Protein AF-A0A4Y2W1S5-F1 (afdb_monomer_lite)

Organism: Araneus ventricosus (NCBI:txid182803)

pLDDT: mean 76.45, std 15.38, range [33.78, 96.75]

Secondary structure (DSSP, 8-state):
---------EEEEE---TTSPPTTTSS-TT--SEEEEE-TT-HHHH-HIIIIIHHHHHHHHHHHHHHHHHT-TTTTS-HHHHHHT--HHHHHHHHHHHHHTS-HHHHHHHTTTT-GGGSGGG--

Sequence (124 aa):
MESINLPQQALFLLDNCPGHPSAEEQCTNDGEHFRNVSTPNTTALIQPMDQNVIQNIKLGYLKLLLTNILNDPVYDENLVKTLRNVNLKNVVFSFANCWASVSTLLINKSCKILLPNFVDAEVQ

Structure (mmCIF, N/CA/C/O backbone):
data_AF-A0A4Y2W1S5-F1
#
_entry.id   AF-A0A4Y2W1S5-F1
#
loop_
_atom_site.group_PDB
_atom_site.id
_atom_site.type_symbol
_atom_site.label_atom_id
_atom_site.label_alt_id
_atom_site.label_comp_id
_atom_site.label_asym_id
_atom_site.label_entity_id
_atom_site.label_seq_id
_atom_site.pdbx_PDB_ins_code
_atom_site.Cartn_x
_atom_site.Cartn_y
_atom_site.Cartn_z
_atom_site.occupancy
_atom_site.B_iso_or_equiv
_atom_site.auth_seq_id
_atom_site.auth_comp_id
_atom_site.auth_asym_id
_atom_site.auth_atom_id
_atom_site.pdbx_PDB_model_num
ATOM 1 N N . MET A 1 1 ? 27.736 6.668 -11.700 1.00 43.03 1 MET A N 1
ATOM 2 C CA . MET A 1 1 ? 27.056 5.982 -12.816 1.00 43.03 1 MET A CA 1
ATOM 3 C C . MET A 1 1 ? 27.271 6.847 -14.045 1.00 43.03 1 MET A C 1
ATOM 5 O O . MET A 1 1 ? 26.815 7.983 -14.031 1.00 43.03 1 MET A O 1
ATOM 9 N N . GLU A 1 2 ? 28.064 6.403 -15.024 1.00 39.09 2 GLU A N 1
ATOM 10 C CA . GLU A 1 2 ? 28.163 7.130 -16.297 1.00 39.09 2 GLU A CA 1
ATOM 11 C C . GLU A 1 2 ? 26.776 7.127 -16.943 1.00 39.09 2 GLU A C 1
ATOM 13 O O . GLU A 1 2 ? 26.192 6.068 -17.182 1.00 39.09 2 GLU A O 1
ATOM 18 N N . SER A 1 3 ? 26.212 8.316 -17.142 1.00 47.69 3 SER A N 1
ATOM 19 C CA . SER A 1 3 ? 24.932 8.485 -17.813 1.00 47.69 3 SER A CA 1
ATOM 20 C C . SER A 1 3 ? 25.116 8.125 -19.282 1.00 47.69 3 SER A C 1
ATOM 22 O O . SER A 1 3 ? 25.631 8.915 -20.074 1.00 47.69 3 SER A O 1
ATOM 24 N N . ILE A 1 4 ? 24.704 6.920 -19.657 1.00 53.66 4 ILE A N 1
ATOM 25 C CA . ILE A 1 4 ? 24.432 6.600 -21.056 1.00 53.66 4 ILE A CA 1
ATOM 26 C C . ILE A 1 4 ? 23.373 7.613 -21.515 1.00 53.66 4 ILE A C 1
ATOM 28 O O . ILE A 1 4 ? 22.308 7.675 -20.906 1.00 53.66 4 ILE A O 1
ATOM 32 N N . ASN A 1 5 ? 23.683 8.432 -22.529 1.00 56.81 5 ASN A N 1
ATOM 33 C CA . ASN A 1 5 ? 22.791 9.434 -23.145 1.00 56.81 5 ASN A CA 1
ATOM 34 C C . ASN A 1 5 ? 21.617 8.762 -23.889 1.00 56.81 5 ASN A C 1
ATOM 36 O O . ASN A 1 5 ? 21.389 8.993 -25.075 1.00 56.81 5 ASN A O 1
ATOM 40 N N . LEU A 1 6 ? 20.907 7.862 -23.218 1.00 54.81 6 LEU A N 1
ATOM 41 C CA . LEU A 1 6 ? 19.683 7.270 -23.716 1.00 54.81 6 LEU A CA 1
ATOM 42 C C . LEU A 1 6 ? 18.534 8.240 -23.425 1.00 54.81 6 LEU A C 1
ATOM 44 O O . LEU A 1 6 ? 18.500 8.830 -22.341 1.00 54.81 6 LEU A O 1
ATOM 48 N N . PRO A 1 7 ? 17.587 8.408 -24.359 1.00 57.69 7 PRO A N 1
ATOM 49 C CA . PRO A 1 7 ? 16.369 9.148 -24.072 1.00 57.69 7 PRO A CA 1
ATOM 50 C C . PRO A 1 7 ? 15.668 8.504 -22.870 1.00 57.69 7 PRO A C 1
ATOM 52 O O . PRO A 1 7 ? 15.503 7.282 -22.814 1.00 57.69 7 PRO A O 1
ATOM 55 N N . GLN A 1 8 ? 15.295 9.320 -21.883 1.00 62.94 8 GLN A N 1
ATOM 56 C CA . GLN A 1 8 ? 14.611 8.854 -20.682 1.00 62.94 8 GLN A CA 1
ATOM 57 C C . GLN A 1 8 ? 13.215 8.365 -21.068 1.00 62.94 8 GLN A C 1
ATOM 59 O O . GLN A 1 8 ? 12.309 9.165 -21.227 1.00 62.94 8 GLN A O 1
ATOM 64 N N . GLN A 1 9 ? 13.033 7.056 -21.215 1.00 68.44 9 GLN A N 1
ATOM 65 C CA . GLN A 1 9 ? 11.731 6.448 -21.489 1.00 68.44 9 GLN A CA 1
ATOM 66 C C . GLN A 1 9 ? 11.197 5.769 -20.228 1.00 68.44 9 GLN A C 1
ATOM 68 O O . GLN A 1 9 ? 11.941 5.112 -19.498 1.00 68.44 9 GLN A O 1
ATOM 73 N N . ALA A 1 10 ? 9.903 5.922 -19.972 1.00 71.75 10 ALA A N 1
ATOM 74 C CA . ALA A 1 10 ? 9.203 5.232 -18.904 1.00 71.75 10 ALA A CA 1
ATOM 75 C C . ALA A 1 10 ? 8.580 3.926 -19.431 1.00 71.75 10 ALA A C 1
ATOM 77 O O . ALA A 1 10 ? 8.102 3.820 -20.560 1.00 71.75 10 ALA A O 1
ATOM 78 N N . LEU A 1 11 ? 8.594 2.891 -18.598 1.00 76.75 11 LEU A N 1
ATOM 79 C CA . LEU A 1 11 ? 7.938 1.620 -18.890 1.00 76.75 11 LEU A CA 1
ATOM 80 C C . LEU A 1 11 ? 6.643 1.566 -18.087 1.00 76.75 11 LEU A C 1
ATOM 82 O O . LEU A 1 11 ? 6.688 1.675 -16.861 1.00 76.75 11 LEU A O 1
ATOM 86 N N . PHE A 1 12 ? 5.509 1.385 -18.761 1.00 76.94 12 PHE A N 1
ATOM 87 C CA . PHE A 1 12 ? 4.229 1.211 -18.085 1.00 76.94 12 PHE A CA 1
ATOM 88 C C . PHE A 1 12 ? 3.839 -0.266 -18.107 1.00 76.94 12 PHE A C 1
ATOM 90 O O . PHE A 1 12 ? 3.631 -0.881 -19.155 1.00 76.94 12 PHE A O 1
ATOM 97 N N . LEU A 1 13 ? 3.817 -0.864 -16.920 1.00 77.00 13 LEU A N 1
ATOM 98 C CA . LEU A 1 13 ? 3.517 -2.272 -16.721 1.00 77.00 13 LEU A CA 1
ATOM 99 C C . LEU A 1 13 ? 2.085 -2.393 -16.212 1.00 77.00 13 LEU A C 1
ATOM 101 O O . LEU A 1 13 ? 1.773 -1.897 -15.135 1.00 77.00 13 LEU A O 1
ATOM 105 N N . LEU A 1 14 ? 1.237 -3.069 -16.983 1.00 76.19 14 LEU A N 1
ATOM 106 C CA . LEU A 1 14 ? -0.166 -3.302 -16.646 1.00 76.19 14 LEU A CA 1
ATOM 107 C C . LEU A 1 14 ? -0.459 -4.800 -16.555 1.00 76.19 14 LEU A C 1
ATOM 109 O O . LEU A 1 14 ? 0.204 -5.633 -17.186 1.00 76.19 14 LEU A O 1
ATOM 113 N N . ASP A 1 15 ? -1.463 -5.144 -15.756 1.00 76.06 15 ASP A N 1
ATOM 114 C CA . ASP A 1 15 ? -2.078 -6.463 -15.783 1.00 76.06 15 ASP A CA 1
ATOM 115 C C . ASP A 1 15 ? -2.949 -6.628 -17.036 1.00 76.06 15 ASP A C 1
ATOM 117 O O . ASP A 1 15 ? -3.365 -5.662 -17.669 1.00 76.06 15 ASP A O 1
ATOM 121 N N . ASN A 1 16 ? -3.235 -7.871 -17.420 1.00 73.75 16 ASN A N 1
ATOM 122 C CA . ASN A 1 16 ? -4.073 -8.161 -18.585 1.00 73.75 16 ASN A CA 1
ATOM 123 C C . ASN A 1 16 ? -5.574 -8.091 -18.231 1.00 73.75 16 ASN A C 1
ATOM 125 O O . ASN A 1 16 ? -6.325 -9.033 -18.493 1.00 73.75 16 ASN A O 1
ATOM 129 N N . CYS A 1 17 ? -6.002 -7.019 -17.557 1.00 78.62 17 CYS A N 1
ATOM 130 C CA . CYS A 1 17 ? -7.407 -6.803 -17.216 1.00 78.62 17 CYS A CA 1
ATOM 131 C C . CYS A 1 17 ? -8.191 -6.360 -18.467 1.00 78.62 17 CYS A C 1
ATOM 133 O O . CYS A 1 17 ? -7.781 -5.405 -19.127 1.00 78.62 17 CYS A O 1
ATOM 135 N N . PRO A 1 18 ? -9.342 -6.984 -18.789 1.00 80.25 18 PRO A N 1
ATOM 136 C CA . PRO A 1 18 ? -10.140 -6.638 -19.972 1.00 80.25 18 PRO A CA 1
ATOM 137 C C . PRO A 1 18 ? -10.756 -5.232 -19.914 1.00 80.25 18 PRO A C 1
ATOM 139 O O . PRO A 1 18 ? -11.290 -4.762 -20.912 1.00 80.25 18 PRO A O 1
ATOM 142 N N . GLY A 1 19 ? -10.713 -4.571 -18.752 1.00 82.31 19 GLY A N 1
ATOM 143 C CA . GLY A 1 19 ? -11.106 -3.171 -18.604 1.00 82.31 19 GLY A CA 1
ATOM 144 C C . GLY A 1 19 ? -10.038 -2.173 -19.061 1.00 82.31 19 GLY A C 1
ATOM 145 O O . GLY A 1 19 ? -10.329 -0.979 -19.105 1.00 82.31 19 GLY A O 1
ATOM 146 N N . HIS A 1 20 ? -8.821 -2.627 -19.380 1.00 75.00 20 HIS A N 1
ATOM 147 C CA . HIS A 1 20 ? -7.792 -1.747 -19.923 1.00 75.00 20 HIS A CA 1
ATOM 148 C C . HIS A 1 20 ? -8.058 -1.429 -21.394 1.00 75.00 20 HIS A C 1
ATOM 150 O O . HIS A 1 20 ? -8.457 -2.322 -22.144 1.00 75.00 20 HIS A O 1
ATOM 156 N N . PRO A 1 21 ? -7.796 -0.184 -21.828 1.00 72.69 21 PRO A N 1
ATOM 157 C CA . PRO A 1 21 ? -7.854 0.168 -23.241 1.00 72.69 21 PRO A CA 1
ATOM 158 C C . PRO A 1 21 ? -6.858 -0.664 -24.053 1.00 72.69 21 PRO A C 1
ATOM 160 O O . PRO A 1 21 ? -5.888 -1.198 -23.507 1.00 72.69 21 PRO A O 1
ATOM 163 N N . SER A 1 22 ? -7.074 -0.783 -25.358 1.00 70.31 22 SER A N 1
ATOM 164 C CA . SER A 1 22 ? -6.121 -1.487 -26.222 1.00 70.31 22 SER A CA 1
ATOM 165 C C . SER A 1 22 ? -4.751 -0.793 -26.218 1.00 70.31 22 SER A C 1
ATOM 167 O O . SER A 1 22 ? -4.645 0.403 -25.949 1.00 70.31 22 SER A O 1
ATOM 169 N N . ALA A 1 23 ? -3.678 -1.525 -26.538 1.00 66.31 23 ALA A N 1
ATOM 170 C CA . ALA A 1 23 ? -2.336 -0.935 -26.613 1.00 66.31 23 ALA A CA 1
ATOM 171 C C . ALA A 1 23 ? -2.264 0.249 -27.602 1.00 66.31 23 ALA A C 1
ATOM 173 O O . ALA A 1 23 ? -1.462 1.156 -27.409 1.00 66.31 23 ALA A O 1
ATOM 174 N N . GLU A 1 24 ? -3.126 0.240 -28.620 1.00 63.91 24 GLU A N 1
ATOM 175 C CA . GLU A 1 24 ? -3.246 1.256 -29.670 1.00 63.91 24 GLU A CA 1
ATOM 176 C C . GLU A 1 24 ? -3.945 2.532 -29.172 1.00 63.91 24 GLU A C 1
ATOM 178 O O . GLU A 1 24 ? -3.542 3.633 -29.529 1.00 63.91 24 GLU A O 1
ATOM 183 N N . GLU A 1 25 ? -4.942 2.402 -28.292 1.00 67.38 25 GLU A N 1
ATOM 184 C CA . GLU A 1 25 ? -5.642 3.532 -27.655 1.00 67.38 25 GLU A CA 1
ATOM 185 C C . GLU A 1 25 ? -4.843 4.159 -26.500 1.00 67.38 25 GLU A C 1
ATOM 187 O O . GLU A 1 25 ? -5.156 5.258 -26.043 1.00 67.38 25 GLU A O 1
ATOM 192 N N . GLN A 1 26 ? -3.826 3.452 -26.002 1.00 61.88 26 GLN A N 1
ATOM 193 C CA . GLN A 1 26 ? -2.979 3.883 -24.887 1.00 61.88 26 GLN A CA 1
ATOM 194 C C . GLN A 1 26 ? -1.745 4.686 -25.318 1.00 61.88 26 GLN A C 1
ATOM 196 O O . GLN A 1 26 ? -1.095 5.299 -24.469 1.00 61.88 26 GLN A O 1
ATOM 201 N N . CYS A 1 27 ? -1.394 4.684 -26.606 1.00 58.53 27 CYS A N 1
ATOM 202 C CA . CYS A 1 27 ? -0.318 5.519 -27.126 1.00 58.53 27 CYS A CA 1
ATOM 203 C C . CYS A 1 27 ? -0.824 6.956 -27.295 1.00 58.53 27 CYS A C 1
ATOM 205 O O . CYS A 1 27 ? -1.737 7.221 -28.073 1.00 58.53 27 CYS A O 1
ATOM 207 N N . THR A 1 28 ? -0.230 7.905 -26.571 1.00 57.16 28 THR A N 1
ATOM 208 C CA . THR A 1 28 ? -0.469 9.329 -26.819 1.00 57.16 28 THR A CA 1
ATOM 209 C C . THR A 1 28 ? 0.026 9.698 -28.221 1.00 57.16 28 THR A C 1
ATOM 211 O O . THR A 1 28 ? 1.012 9.142 -28.707 1.00 57.16 28 THR A O 1
ATOM 214 N N . ASN A 1 29 ? -0.637 10.662 -28.872 1.00 57.50 29 ASN A N 1
ATOM 215 C CA . ASN A 1 29 ? -0.294 11.143 -30.224 1.00 57.50 29 ASN A CA 1
ATOM 216 C C . ASN A 1 29 ? 1.162 11.640 -30.363 1.00 57.50 29 ASN A C 1
ATOM 218 O O . ASN A 1 29 ? 1.646 11.816 -31.477 1.00 57.50 29 ASN A O 1
ATOM 222 N N . ASP A 1 30 ? 1.853 11.830 -29.238 1.00 58.12 30 ASP A N 1
ATOM 223 C CA . ASP A 1 30 ? 3.231 12.306 -29.150 1.00 58.12 30 ASP A CA 1
ATOM 224 C C . ASP A 1 30 ? 4.270 11.168 -29.242 1.00 58.12 30 ASP A C 1
ATOM 226 O O . ASP A 1 30 ? 5.468 11.431 -29.180 1.00 58.12 30 ASP A O 1
ATOM 230 N N . GLY A 1 31 ? 3.834 9.909 -29.406 1.00 51.50 31 GLY A N 1
ATOM 231 C CA . GLY A 1 31 ? 4.629 8.778 -29.916 1.00 51.50 31 GLY A CA 1
ATOM 232 C C . GLY A 1 31 ? 5.796 8.276 -29.058 1.00 51.50 31 GLY A C 1
ATOM 233 O O . GLY A 1 31 ? 6.314 7.190 -29.305 1.00 51.50 31 GLY A O 1
ATOM 234 N N . GLU A 1 32 ? 6.213 9.005 -28.035 1.00 56.25 32 GLU A N 1
ATOM 235 C CA . GLU A 1 32 ? 7.417 8.692 -27.284 1.00 56.25 32 GLU A CA 1
ATOM 236 C C . GLU A 1 32 ? 7.122 8.812 -25.797 1.00 56.25 32 GLU A C 1
ATOM 238 O O . GLU A 1 32 ? 6.585 9.826 -25.368 1.00 56.25 32 GLU A O 1
ATOM 243 N N . HIS A 1 33 ? 7.496 7.786 -25.032 1.00 55.28 33 HIS A N 1
ATOM 244 C CA . HIS A 1 33 ? 7.863 7.794 -23.603 1.00 55.28 33 HIS A CA 1
ATOM 245 C C . HIS A 1 33 ? 7.227 6.682 -22.774 1.00 55.28 33 HIS A C 1
ATOM 247 O O . HIS A 1 33 ? 7.774 6.408 -21.713 1.00 55.28 33 HIS A O 1
ATOM 253 N N . PHE A 1 34 ? 6.171 6.000 -23.231 1.00 55.56 34 PHE A N 1
ATOM 254 C CA . PHE A 1 34 ? 5.584 4.879 -22.486 1.00 55.56 34 PHE A CA 1
ATOM 255 C C . PHE A 1 34 ? 5.479 3.628 -23.346 1.00 55.56 34 PHE A C 1
ATOM 257 O O . PHE A 1 34 ? 4.695 3.561 -24.291 1.00 55.56 34 PHE A O 1
ATOM 264 N N . ARG A 1 35 ? 6.277 2.612 -23.013 1.00 60.31 35 ARG A N 1
ATOM 265 C CA . ARG A 1 35 ? 6.116 1.277 -23.594 1.00 60.31 35 ARG A CA 1
ATOM 266 C C . ARG A 1 35 ? 5.176 0.474 -22.701 1.00 60.31 35 ARG A C 1
ATOM 268 O O . ARG A 1 35 ? 5.512 0.211 -21.550 1.00 60.31 35 ARG A O 1
ATOM 275 N N . ASN A 1 36 ? 4.021 0.086 -23.236 1.00 62.00 36 ASN A N 1
ATOM 276 C CA . ASN A 1 36 ? 3.075 -0.780 -22.537 1.00 62.00 36 ASN A CA 1
ATOM 277 C C . ASN A 1 36 ? 3.492 -2.238 -22.709 1.00 62.00 36 ASN A C 1
ATOM 279 O O . ASN A 1 36 ? 3.679 -2.709 -23.834 1.00 62.00 36 ASN A O 1
ATOM 283 N N . VAL A 1 37 ? 3.634 -2.960 -21.601 1.00 65.12 37 VAL A N 1
ATOM 284 C CA . VAL A 1 37 ? 3.866 -4.408 -21.632 1.00 65.12 37 VAL A CA 1
ATOM 285 C C . VAL A 1 37 ? 2.783 -5.085 -20.806 1.00 65.12 37 VAL A C 1
ATOM 287 O O . VAL A 1 37 ? 2.836 -5.096 -19.577 1.00 65.12 37 VAL A O 1
ATOM 290 N N . SER A 1 38 ? 1.798 -5.657 -21.502 1.00 64.25 38 SER A N 1
ATOM 291 C CA . SER A 1 38 ? 0.864 -6.610 -20.903 1.00 64.25 38 SER A CA 1
ATOM 292 C C . SER A 1 38 ? 1.581 -7.949 -20.765 1.00 64.25 38 SER A C 1
ATOM 294 O O . SER A 1 38 ? 2.154 -8.460 -21.729 1.00 64.25 38 SER A O 1
ATOM 296 N N . THR A 1 39 ? 1.597 -8.501 -19.555 1.00 61.84 39 THR A N 1
ATOM 297 C CA . THR A 1 39 ? 2.258 -9.778 -19.261 1.00 61.84 39 THR A CA 1
ATOM 298 C C . THR A 1 39 ? 1.190 -10.852 -19.042 1.00 61.84 39 THR A C 1
ATOM 300 O O . THR A 1 39 ? 0.544 -10.863 -17.991 1.00 61.84 39 THR A O 1
ATOM 303 N N . PRO A 1 40 ? 0.938 -11.751 -20.016 1.00 60.41 40 PRO A N 1
ATOM 304 C CA . PRO A 1 40 ? -0.071 -12.787 -19.849 1.00 60.41 40 PRO A CA 1
ATOM 305 C C . PRO A 1 40 ? 0.354 -13.738 -18.727 1.00 60.41 40 PRO A C 1
ATOM 307 O O . PRO A 1 40 ? 1.423 -14.338 -18.791 1.00 60.41 40 PRO A O 1
ATOM 310 N N . ASN A 1 41 ? -0.493 -13.902 -17.710 1.00 60.38 41 ASN A N 1
ATOM 311 C CA . ASN A 1 41 ? -0.366 -14.925 -16.662 1.00 60.38 41 ASN A CA 1
ATOM 312 C C . ASN A 1 41 ? 0.905 -14.873 -15.780 1.00 60.38 41 ASN A C 1
ATOM 314 O O . ASN A 1 41 ? 1.133 -15.795 -15.000 1.00 60.38 41 ASN A O 1
ATOM 318 N N . THR A 1 42 ? 1.709 -13.804 -15.838 1.00 61.78 42 THR A N 1
ATOM 319 C CA . THR A 1 42 ? 2.892 -13.600 -14.970 1.00 61.78 42 THR A CA 1
ATOM 320 C C . THR A 1 42 ? 2.821 -12.309 -14.152 1.00 61.78 42 THR A C 1
ATOM 322 O O . THR A 1 42 ? 3.814 -11.899 -13.553 1.00 61.78 42 THR A O 1
ATOM 325 N N . THR A 1 43 ? 1.645 -11.675 -14.102 1.00 65.12 43 THR A N 1
ATOM 326 C CA . THR A 1 43 ? 1.388 -10.394 -13.430 1.00 65.12 43 THR A CA 1
ATOM 327 C C . THR A 1 43 ? 1.911 -10.386 -11.996 1.00 65.12 43 THR A C 1
ATOM 329 O O . THR A 1 43 ? 2.742 -9.551 -11.669 1.00 65.12 43 THR A O 1
ATOM 332 N N . ALA A 1 44 ? 1.564 -11.388 -11.185 1.00 63.84 44 ALA A N 1
ATOM 333 C CA . ALA A 1 44 ? 2.013 -11.450 -9.795 1.00 63.84 44 ALA A CA 1
ATOM 334 C C . ALA A 1 44 ? 3.543 -11.519 -9.640 1.00 63.84 44 ALA A C 1
ATOM 336 O O . ALA A 1 44 ? 4.059 -11.067 -8.627 1.00 63.84 44 ALA A O 1
ATOM 337 N N . LEU A 1 45 ? 4.273 -12.082 -10.613 1.00 71.38 45 LEU A N 1
ATOM 338 C CA . LEU A 1 45 ? 5.736 -12.222 -10.566 1.00 71.38 45 LEU A CA 1
ATOM 339 C C . LEU A 1 45 ? 6.463 -10.954 -11.006 1.00 71.38 45 LEU A C 1
ATOM 341 O O . LEU A 1 45 ? 7.564 -10.676 -10.545 1.00 71.38 45 LEU A O 1
ATOM 345 N N . ILE A 1 46 ? 5.862 -10.219 -11.934 1.00 74.62 46 ILE A N 1
ATOM 346 C CA . ILE A 1 46 ? 6.525 -9.110 -12.609 1.00 74.62 46 ILE A CA 1
ATOM 347 C C . ILE A 1 46 ? 6.059 -7.773 -12.032 1.00 74.62 46 ILE A C 1
ATOM 349 O O . ILE A 1 46 ? 6.868 -6.866 -11.903 1.00 74.62 46 ILE A O 1
ATOM 353 N N . GLN A 1 47 ? 4.794 -7.634 -11.636 1.00 80.75 47 GLN A N 1
ATOM 354 C CA . GLN A 1 47 ? 4.251 -6.366 -11.159 1.00 80.75 47 GLN A CA 1
ATOM 355 C C . GLN A 1 47 ? 4.799 -6.004 -9.769 1.00 80.75 47 GLN A C 1
ATOM 357 O O . GLN A 1 47 ? 4.524 -6.715 -8.798 1.00 80.75 47 GLN A O 1
ATOM 362 N N . PRO A 1 48 ? 5.490 -4.857 -9.619 1.00 82.81 48 PRO A N 1
ATOM 363 C CA . PRO A 1 48 ? 6.005 -4.414 -8.322 1.00 82.81 48 PRO A CA 1
ATOM 364 C C . PRO A 1 48 ? 4.907 -4.266 -7.264 1.00 82.81 48 PRO A C 1
ATOM 366 O O . PRO A 1 48 ? 5.123 -4.533 -6.081 1.00 82.81 48 PRO A O 1
ATOM 369 N N . MET A 1 49 ? 3.705 -3.873 -7.693 1.00 88.06 49 MET A N 1
ATOM 370 C CA . MET A 1 49 ? 2.562 -3.706 -6.799 1.00 88.06 49 MET A CA 1
ATOM 371 C C . MET A 1 49 ? 2.163 -5.020 -6.116 1.00 88.06 49 MET A C 1
ATOM 373 O O . MET A 1 49 ? 1.915 -5.027 -4.905 1.00 88.06 49 MET A O 1
ATOM 377 N N . ASP A 1 50 ? 2.184 -6.125 -6.861 1.00 86.69 50 ASP A N 1
ATOM 378 C CA . ASP A 1 50 ? 1.864 -7.466 -6.363 1.00 86.69 50 ASP A CA 1
ATOM 379 C C . ASP A 1 50 ? 3.038 -8.121 -5.627 1.00 86.69 50 ASP A C 1
ATOM 381 O O . ASP A 1 50 ? 2.830 -8.991 -4.782 1.00 86.69 50 ASP A O 1
ATOM 385 N N . GLN A 1 51 ? 4.268 -7.675 -5.898 1.00 83.81 51 GLN A N 1
ATOM 386 C CA . GLN A 1 51 ? 5.479 -8.274 -5.342 1.00 83.81 51 GLN A CA 1
ATOM 387 C C . GLN A 1 51 ? 5.737 -7.951 -3.872 1.00 83.81 51 GLN A C 1
ATOM 389 O O . GLN A 1 51 ? 6.445 -8.729 -3.249 1.00 83.81 51 GLN A O 1
ATOM 394 N N . ASN A 1 52 ? 5.213 -6.849 -3.315 1.00 86.44 52 ASN A N 1
ATOM 395 C CA . ASN A 1 52 ? 5.264 -6.550 -1.867 1.00 86.44 52 ASN A CA 1
ATOM 396 C C . ASN A 1 52 ? 4.477 -5.285 -1.474 1.00 86.44 52 ASN A C 1
ATOM 398 O O . ASN A 1 52 ? 4.069 -5.152 -0.315 1.00 86.44 52 ASN A O 1
ATOM 402 N N . VAL A 1 53 ? 4.272 -4.337 -2.395 1.00 92.31 53 VAL A N 1
ATOM 403 C CA . VAL A 1 53 ? 3.698 -3.018 -2.068 1.00 92.31 53 VAL A CA 1
ATOM 404 C C . VAL A 1 53 ? 2.266 -3.143 -1.537 1.00 92.31 53 VAL A C 1
ATOM 406 O O . VAL A 1 53 ? 1.981 -2.683 -0.429 1.00 92.31 53 VAL A O 1
ATOM 409 N N . ILE A 1 54 ? 1.373 -3.835 -2.258 1.00 93.19 54 ILE A N 1
ATOM 410 C CA . ILE A 1 54 ? -0.026 -4.030 -1.833 1.00 93.19 54 ILE A CA 1
ATOM 411 C C . ILE A 1 54 ? -0.097 -4.769 -0.492 1.00 93.19 54 ILE A C 1
ATOM 413 O O . ILE A 1 54 ? -0.899 -4.410 0.374 1.00 93.19 54 ILE A O 1
ATOM 417 N N . GLN A 1 55 ? 0.741 -5.790 -0.296 1.00 92.50 55 GLN A N 1
ATOM 418 C CA . GLN A 1 55 ? 0.785 -6.543 0.957 1.00 92.50 55 GLN A CA 1
ATOM 419 C C . GLN A 1 55 ? 1.144 -5.640 2.142 1.00 92.50 55 GLN A C 1
ATOM 421 O O . GLN A 1 55 ? 0.482 -5.698 3.179 1.00 92.50 55 GLN A O 1
ATOM 426 N N . ASN A 1 56 ? 2.151 -4.779 1.989 1.00 94.12 56 ASN A N 1
ATOM 427 C CA . ASN A 1 56 ? 2.582 -3.878 3.056 1.00 94.12 56 ASN A CA 1
ATOM 428 C C . ASN A 1 56 ? 1.524 -2.827 3.386 1.00 94.12 56 ASN A C 1
ATOM 430 O O . ASN A 1 56 ? 1.269 -2.570 4.562 1.00 94.12 56 ASN A O 1
ATOM 434 N N . ILE A 1 57 ? 0.835 -2.295 2.376 1.00 96.31 57 ILE A N 1
ATOM 435 C CA . ILE A 1 57 ? -0.289 -1.380 2.597 1.00 96.31 57 ILE A CA 1
ATOM 436 C C . ILE A 1 57 ? -1.411 -2.084 3.369 1.00 96.31 57 ILE A C 1
ATOM 438 O O . ILE A 1 57 ? -1.913 -1.532 4.347 1.00 96.31 57 ILE A O 1
ATOM 442 N N . LYS A 1 58 ? -1.775 -3.320 2.992 1.00 95.31 58 LYS A N 1
ATOM 443 C CA . LYS A 1 58 ? -2.794 -4.116 3.704 1.00 95.31 58 LYS A CA 1
ATOM 444 C C . LYS A 1 58 ? -2.410 -4.368 5.164 1.00 95.31 58 LYS A C 1
ATOM 446 O O . LYS A 1 58 ? -3.252 -4.219 6.047 1.00 95.31 58 LYS A O 1
ATOM 451 N N . LEU A 1 59 ? -1.151 -4.720 5.425 1.00 95.81 59 LEU A N 1
ATOM 452 C CA . LEU A 1 59 ? -0.644 -4.937 6.784 1.00 95.81 59 LEU A CA 1
ATOM 453 C C . LEU A 1 59 ? -0.635 -3.644 7.606 1.00 95.81 59 LEU A C 1
ATOM 455 O O . LEU A 1 59 ? -1.078 -3.649 8.755 1.00 95.81 59 LEU A O 1
ATOM 459 N N . GLY A 1 60 ? -0.181 -2.535 7.020 1.00 95.94 60 GLY A N 1
ATOM 460 C CA . GLY A 1 60 ? -0.214 -1.219 7.657 1.00 95.94 60 GLY A CA 1
ATOM 461 C C . GLY A 1 60 ? -1.638 -0.795 8.006 1.00 95.94 60 GLY A C 1
ATOM 462 O O . GLY A 1 60 ? -1.895 -0.352 9.126 1.00 95.94 60 GLY A O 1
ATOM 463 N N . TYR A 1 61 ? -2.576 -1.013 7.083 1.00 95.69 61 TYR A N 1
ATOM 464 C CA . TYR A 1 61 ? -3.986 -0.701 7.284 1.00 95.69 61 TYR A CA 1
ATOM 465 C C . TYR A 1 61 ? -4.582 -1.544 8.411 1.00 95.69 61 TYR A C 1
ATOM 467 O O . TYR A 1 61 ? -5.241 -1.007 9.299 1.00 95.69 61 TYR A O 1
ATOM 475 N N . LE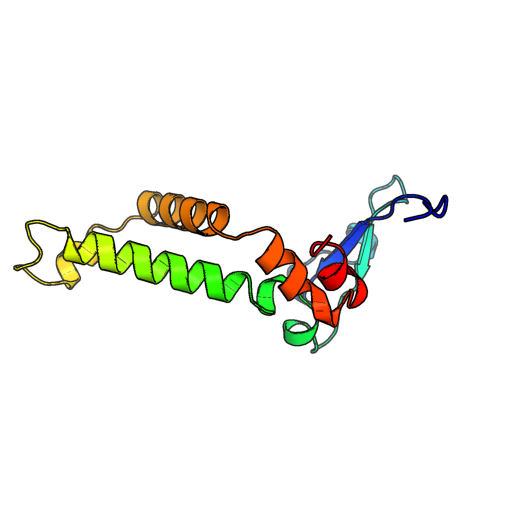U A 1 62 ? -4.315 -2.855 8.418 1.00 94.56 62 LEU A N 1
ATOM 476 C CA . LEU A 1 62 ? -4.774 -3.754 9.476 1.00 94.56 62 LEU A CA 1
ATOM 477 C C . LEU A 1 62 ? -4.231 -3.327 10.843 1.00 94.56 62 LEU A C 1
ATOM 479 O O . LEU A 1 62 ? -4.988 -3.277 11.811 1.00 94.56 62 LEU A O 1
ATOM 483 N N . LYS A 1 63 ? -2.943 -2.974 10.921 1.00 94.75 63 LYS A N 1
ATOM 484 C CA . LYS A 1 63 ? -2.329 -2.475 12.154 1.00 94.75 63 LYS A CA 1
ATOM 485 C C . LYS A 1 63 ? -3.019 -1.200 12.637 1.00 94.75 63 LYS A C 1
ATOM 487 O O . LYS A 1 63 ? -3.387 -1.130 13.804 1.00 94.75 63 LYS A O 1
ATOM 492 N N . LEU A 1 64 ? -3.241 -0.232 11.747 1.00 92.81 64 LEU A N 1
ATOM 493 C CA . LEU A 1 64 ? -3.921 1.020 12.080 1.00 92.81 64 LEU A CA 1
ATOM 494 C C . LEU A 1 64 ? -5.358 0.778 12.562 1.00 92.81 64 LEU A C 1
ATOM 496 O O . LEU A 1 64 ? -5.768 1.338 13.575 1.00 92.81 64 LEU A O 1
ATOM 500 N N . LEU A 1 65 ? -6.103 -0.091 11.876 1.00 90.38 65 LEU A N 1
ATOM 501 C CA . LEU A 1 65 ? -7.466 -0.454 12.256 1.00 90.38 65 LEU A CA 1
ATOM 502 C C . LEU A 1 65 ? -7.508 -1.079 13.657 1.00 90.38 65 LEU A C 1
ATOM 504 O O . LEU A 1 65 ? -8.299 -0.646 14.491 1.00 90.38 65 LEU A O 1
ATOM 508 N N . LEU A 1 66 ? -6.635 -2.052 13.933 1.00 89.81 66 LEU A N 1
ATOM 509 C CA . LEU A 1 66 ? -6.548 -2.703 15.243 1.00 89.81 66 LEU A CA 1
ATOM 510 C C . LEU A 1 66 ? -6.132 -1.722 16.341 1.00 89.81 66 LEU A C 1
ATOM 512 O O . LEU A 1 66 ? -6.717 -1.735 17.419 1.00 89.81 66 LEU A O 1
ATOM 516 N N . THR A 1 67 ? -5.168 -0.840 16.073 1.00 89.81 67 THR A N 1
ATOM 517 C CA . THR A 1 67 ? -4.766 0.207 17.020 1.00 89.81 67 THR A CA 1
ATOM 518 C C . THR A 1 67 ? -5.921 1.159 17.329 1.00 89.81 67 THR A C 1
ATOM 520 O O . THR A 1 67 ? -6.140 1.477 18.493 1.00 89.81 67 THR A O 1
ATOM 523 N N . ASN A 1 68 ? -6.696 1.573 16.325 1.00 86.19 68 ASN A N 1
ATOM 524 C CA . ASN A 1 68 ? -7.861 2.434 16.541 1.00 86.19 68 ASN A CA 1
ATOM 525 C C . ASN A 1 68 ? -8.937 1.742 17.384 1.00 86.19 68 ASN A C 1
ATOM 527 O O . ASN A 1 68 ? -9.533 2.384 18.239 1.00 86.19 68 ASN A O 1
ATOM 531 N N . ILE A 1 69 ? -9.154 0.442 17.166 1.00 85.06 69 ILE A N 1
ATOM 532 C CA . ILE A 1 69 ? -10.095 -0.359 17.957 1.00 85.06 69 ILE A CA 1
ATOM 533 C C . ILE A 1 69 ? -9.629 -0.466 19.413 1.00 85.06 69 ILE A C 1
ATOM 535 O O . ILE A 1 69 ? -10.420 -0.233 20.317 1.00 85.06 69 ILE A O 1
ATOM 539 N N . LEU A 1 70 ? -8.356 -0.795 19.651 1.00 85.19 70 LEU A N 1
ATOM 540 C CA . LEU A 1 70 ? -7.811 -0.961 21.005 1.00 85.19 70 LEU A CA 1
ATOM 541 C C . LEU A 1 70 ? -7.758 0.350 21.800 1.00 85.19 70 LEU A C 1
ATOM 543 O O . LEU A 1 70 ? -7.819 0.322 23.025 1.00 85.19 70 LEU A O 1
ATOM 547 N N . ASN A 1 71 ? -7.629 1.485 21.112 1.00 84.75 71 ASN A N 1
ATOM 548 C CA . ASN A 1 71 ? -7.623 2.812 21.727 1.00 84.75 71 ASN A CA 1
ATOM 549 C C . ASN A 1 71 ? -9.032 3.404 21.902 1.00 84.75 71 ASN A C 1
ATOM 551 O O . ASN A 1 71 ? -9.156 4.514 22.423 1.00 84.75 71 ASN A O 1
ATOM 555 N N . ASP A 1 72 ? -10.082 2.714 21.448 1.00 80.06 72 ASP A N 1
ATOM 556 C CA . ASP A 1 72 ? -11.458 3.163 21.632 1.00 80.06 72 ASP A CA 1
ATOM 557 C C . ASP A 1 72 ? -11.818 3.073 23.129 1.00 80.06 72 ASP A C 1
ATOM 559 O O . ASP A 1 72 ? -11.758 1.989 23.712 1.00 80.06 72 ASP A O 1
ATOM 563 N N . PRO A 1 73 ? -12.196 4.176 23.798 1.00 72.94 73 PRO A N 1
ATOM 564 C CA . PRO A 1 73 ? -12.569 4.143 25.213 1.00 72.94 73 PRO A CA 1
ATOM 565 C C . PRO A 1 73 ? -13.821 3.292 25.481 1.00 72.94 73 PRO A C 1
ATOM 567 O O . PRO A 1 73 ? -14.071 2.929 26.629 1.00 72.94 73 PRO A O 1
ATOM 570 N N . VAL A 1 74 ? -14.595 2.960 24.441 1.00 68.56 74 VAL A N 1
ATOM 571 C CA . VAL A 1 74 ? -15.768 2.075 24.492 1.00 68.56 74 VAL A CA 1
ATOM 572 C C . VAL A 1 74 ? -15.409 0.640 24.069 1.00 68.56 74 VAL A C 1
ATOM 574 O O . VAL A 1 74 ? -16.297 -0.157 23.783 1.00 68.56 74 VAL A O 1
ATOM 577 N N . TYR A 1 75 ? -14.119 0.281 24.027 1.00 63.78 75 TYR A N 1
ATOM 578 C CA . TYR A 1 75 ? -13.640 -1.044 23.603 1.00 63.78 75 TYR A CA 1
ATOM 579 C C . TYR A 1 75 ? -14.322 -2.216 24.338 1.00 63.78 75 TYR A C 1
ATOM 581 O O . TYR A 1 75 ? -14.473 -3.297 23.769 1.00 63.78 75 TYR A O 1
ATOM 589 N N . ASP A 1 76 ? -14.805 -1.988 25.563 1.00 61.62 76 ASP A N 1
ATOM 590 C CA . ASP A 1 76 ? -15.542 -2.980 26.356 1.00 61.62 76 ASP A CA 1
ATOM 591 C C . ASP A 1 76 ? -16.929 -3.328 25.757 1.00 61.62 76 ASP A C 1
ATOM 593 O O . ASP A 1 76 ? -17.469 -4.411 25.985 1.00 61.62 76 ASP A O 1
ATOM 597 N N . GLU A 1 77 ? -17.499 -2.465 24.903 1.00 63.41 77 GLU A N 1
ATOM 598 C CA . GLU A 1 77 ? -18.755 -2.721 24.191 1.00 63.41 77 GLU A CA 1
ATOM 599 C C . GLU A 1 77 ? -18.547 -3.128 22.724 1.00 63.41 77 GLU A C 1
ATOM 601 O O . GLU A 1 77 ? -18.884 -2.400 21.793 1.00 63.41 77 GLU A O 1
ATOM 606 N N . ASN A 1 78 ? -18.138 -4.378 22.513 1.00 71.00 78 ASN A N 1
ATOM 607 C CA . ASN A 1 78 ? -18.330 -5.121 21.260 1.00 71.00 78 ASN A CA 1
ATOM 608 C C . ASN A 1 78 ? -17.656 -4.520 20.001 1.00 71.00 78 ASN A C 1
ATOM 610 O O . ASN A 1 78 ? -18.179 -3.621 19.343 1.00 71.00 78 ASN A O 1
ATOM 614 N N . LEU A 1 79 ? -16.579 -5.174 19.552 1.00 76.88 79 LEU A N 1
ATOM 615 C CA . LEU A 1 79 ? -15.859 -4.955 18.286 1.00 76.88 79 LEU A CA 1
ATOM 616 C C . LEU A 1 79 ? -16.752 -4.627 17.070 1.00 76.88 79 LEU A C 1
ATOM 618 O O . LEU A 1 79 ? -16.389 -3.809 16.222 1.00 76.88 79 LEU A O 1
ATOM 622 N N . VAL A 1 80 ? -17.932 -5.247 16.971 1.00 79.56 80 VAL A N 1
ATOM 623 C CA . VAL A 1 80 ? -18.878 -5.024 15.867 1.00 79.56 80 VAL A CA 1
ATOM 624 C C . VAL A 1 80 ? -19.401 -3.583 15.842 1.00 79.56 80 VAL A C 1
ATOM 626 O O . VAL A 1 80 ? -19.597 -3.035 14.758 1.00 79.56 80 VAL A O 1
ATOM 629 N N . LYS A 1 81 ? -19.618 -2.944 17.000 1.00 77.44 81 LYS A N 1
ATOM 630 C CA . LYS A 1 81 ? -20.046 -1.537 17.071 1.00 77.44 81 LYS A CA 1
ATOM 631 C C . LYS A 1 81 ? -18.939 -0.601 16.583 1.00 77.44 81 LYS A C 1
ATOM 633 O O . LYS A 1 81 ? -19.210 0.242 15.733 1.00 77.44 81 LYS A O 1
ATOM 638 N N . THR A 1 82 ? -17.703 -0.788 17.043 1.00 76.00 82 THR A N 1
ATOM 639 C CA . THR A 1 82 ? -16.559 0.033 16.609 1.00 76.00 82 THR A CA 1
ATOM 640 C C . THR A 1 82 ? -16.317 -0.096 15.105 1.00 76.00 82 THR A C 1
ATOM 642 O O . THR A 1 82 ? -16.155 0.910 14.415 1.00 76.00 82 THR A O 1
ATOM 645 N N . LEU A 1 83 ? -16.393 -1.313 14.554 1.00 82.25 83 LEU A N 1
ATOM 646 C CA . LEU A 1 83 ? -16.263 -1.527 13.108 1.00 82.25 83 LEU A CA 1
ATOM 647 C C . LEU A 1 83 ? -17.394 -0.870 12.302 1.00 82.25 83 LEU A C 1
ATOM 649 O O . LEU A 1 83 ? -17.139 -0.373 11.208 1.00 82.25 83 LEU A O 1
ATOM 653 N N . ARG A 1 84 ? -18.623 -0.800 12.835 1.00 83.44 84 ARG A N 1
ATOM 654 C CA . ARG A 1 84 ? -19.741 -0.086 12.183 1.00 83.44 84 ARG A CA 1
ATOM 655 C C . ARG A 1 84 ? -19.524 1.425 12.089 1.00 83.44 84 ARG A C 1
ATOM 657 O O . ARG A 1 84 ? -20.102 2.053 11.208 1.00 83.44 84 ARG A O 1
ATOM 664 N N . ASN A 1 85 ? -18.693 1.999 12.955 1.00 82.81 85 ASN A N 1
ATOM 665 C CA . ASN A 1 85 ? -18.363 3.424 12.916 1.00 82.81 85 ASN A CA 1
ATOM 666 C C . ASN A 1 85 ? -17.283 3.751 11.866 1.00 82.81 85 ASN A C 1
ATOM 668 O O . ASN A 1 85 ? -17.048 4.924 11.557 1.00 82.81 85 ASN A O 1
ATOM 672 N N . VAL A 1 86 ? -16.629 2.737 11.285 1.00 87.56 86 VAL A N 1
ATOM 673 C CA . VAL A 1 86 ? -15.688 2.927 10.178 1.00 87.56 86 VAL A CA 1
ATOM 674 C C . VAL A 1 86 ? -16.469 3.259 8.908 1.00 87.56 86 VAL A C 1
ATOM 676 O O . VAL A 1 86 ? -17.234 2.451 8.393 1.00 87.56 86 VAL A O 1
ATOM 679 N N . ASN A 1 87 ? -16.248 4.461 8.382 1.00 90.81 87 ASN A N 1
ATOM 680 C CA . ASN A 1 87 ? -16.859 4.938 7.145 1.00 90.81 87 ASN A CA 1
ATOM 681 C C . ASN A 1 87 ? -15.811 5.121 6.032 1.00 90.81 87 ASN A C 1
ATOM 683 O O . ASN A 1 87 ? -14.605 5.049 6.272 1.00 90.81 87 ASN A O 1
ATOM 687 N N . LEU A 1 88 ? -16.273 5.408 4.811 1.00 94.75 88 LEU A N 1
ATOM 688 C CA . LEU A 1 88 ? -15.405 5.557 3.638 1.00 94.75 88 LEU A CA 1
ATOM 689 C C . LEU A 1 88 ? -14.326 6.636 3.820 1.00 94.75 88 LEU A C 1
ATOM 691 O O . LEU A 1 88 ? -13.196 6.442 3.382 1.00 94.75 88 LEU A O 1
ATOM 695 N N . LYS A 1 89 ? -14.640 7.739 4.515 1.00 94.50 89 LYS A N 1
ATOM 696 C CA . LYS A 1 89 ? -13.655 8.778 4.839 1.00 94.50 89 LYS A CA 1
ATOM 697 C C . LYS A 1 89 ? -12.504 8.166 5.643 1.00 94.50 89 LYS A C 1
ATOM 699 O O . LYS A 1 89 ? -11.353 8.285 5.236 1.00 94.50 89 LYS A O 1
ATOM 704 N N . ASN A 1 90 ? -12.808 7.453 6.727 1.00 90.94 90 ASN A N 1
ATOM 705 C CA . ASN A 1 90 ? -11.795 6.807 7.570 1.00 90.94 90 ASN A CA 1
ATOM 706 C C . ASN A 1 90 ? -10.937 5.815 6.771 1.00 90.94 90 ASN A C 1
ATOM 708 O O . ASN A 1 90 ? -9.720 5.780 6.954 1.00 90.94 90 ASN A O 1
ATOM 712 N N . VAL A 1 91 ? -11.557 5.051 5.864 1.00 92.88 91 VAL A N 1
ATOM 713 C CA . VAL A 1 91 ? -10.857 4.091 4.995 1.00 92.88 91 VAL A CA 1
ATOM 714 C C . VAL A 1 91 ? -9.870 4.802 4.067 1.00 92.88 91 VAL A C 1
ATOM 716 O O . VAL A 1 91 ? -8.705 4.415 4.020 1.00 92.88 91 VAL A O 1
ATOM 719 N N . VAL A 1 92 ? -10.300 5.861 3.373 1.00 96.06 92 VAL A N 1
ATOM 720 C CA . VAL A 1 92 ? -9.451 6.608 2.427 1.00 96.06 92 VAL A CA 1
ATOM 721 C C . VAL A 1 92 ? -8.270 7.265 3.143 1.00 96.06 92 VAL A C 1
ATOM 723 O O . VAL A 1 92 ? -7.136 7.140 2.684 1.00 96.06 92 VAL A O 1
ATOM 726 N N . PHE A 1 93 ? -8.501 7.903 4.296 1.00 95.31 93 PHE A N 1
ATOM 727 C CA . PHE A 1 93 ? -7.417 8.495 5.090 1.00 95.31 93 PHE A CA 1
ATOM 728 C C . PHE A 1 93 ? -6.445 7.436 5.616 1.00 95.31 93 PHE A C 1
ATOM 730 O O . PHE A 1 93 ? -5.232 7.622 5.548 1.00 95.31 93 PHE A O 1
ATOM 737 N N . SER A 1 94 ? -6.961 6.304 6.097 1.00 94.81 94 SER A N 1
ATOM 738 C CA . SER A 1 94 ? -6.126 5.193 6.563 1.00 94.81 94 SER A CA 1
ATOM 739 C C . SER A 1 94 ? -5.267 4.635 5.431 1.00 94.81 94 SER A C 1
ATOM 741 O O . SER A 1 94 ? -4.070 4.441 5.611 1.00 94.81 94 SER A O 1
ATOM 743 N N . PHE A 1 95 ? -5.846 4.444 4.243 1.00 96.19 95 PHE A N 1
ATOM 744 C CA . PHE A 1 95 ? -5.111 3.997 3.064 1.00 96.19 95 PHE A CA 1
ATOM 745 C C . PHE A 1 95 ? -4.014 4.988 2.660 1.00 96.19 95 PHE A C 1
ATOM 747 O O . PHE A 1 95 ? -2.877 4.572 2.446 1.00 96.19 95 PHE A O 1
ATOM 754 N N . ALA A 1 96 ? -4.321 6.288 2.619 1.00 96.75 96 ALA A N 1
ATOM 755 C CA . ALA A 1 96 ? -3.344 7.332 2.310 1.00 96.75 96 ALA A CA 1
ATOM 756 C C . ALA A 1 96 ? -2.178 7.344 3.312 1.00 96.75 96 ALA A C 1
ATOM 758 O O . ALA A 1 96 ? -1.018 7.417 2.908 1.00 96.75 96 ALA A O 1
ATOM 759 N N . ASN A 1 97 ? -2.469 7.192 4.607 1.00 95.38 97 ASN A N 1
ATOM 760 C CA . ASN A 1 97 ? -1.444 7.092 5.646 1.00 95.38 97 ASN A CA 1
ATOM 761 C C . ASN A 1 97 ? -0.564 5.848 5.457 1.00 95.38 97 ASN A C 1
ATOM 763 O O . ASN A 1 97 ? 0.658 5.925 5.580 1.00 95.38 97 ASN A O 1
ATOM 767 N N . CYS A 1 98 ? -1.165 4.703 5.128 1.00 96.44 98 CYS A N 1
ATOM 768 C CA . CYS A 1 98 ? -0.418 3.478 4.863 1.00 96.44 98 CYS A CA 1
ATOM 769 C C . CYS A 1 98 ? 0.451 3.600 3.610 1.00 96.44 98 CYS A C 1
ATOM 771 O O . CYS A 1 98 ? 1.612 3.202 3.656 1.00 96.44 98 CYS A O 1
ATOM 773 N N . TRP A 1 99 ? -0.059 4.200 2.531 1.00 96.12 99 TRP A N 1
ATOM 774 C CA . TRP A 1 99 ? 0.726 4.502 1.333 1.00 96.12 99 TRP A CA 1
ATOM 775 C C . TRP A 1 99 ? 1.923 5.405 1.644 1.00 96.12 99 TRP A C 1
ATOM 777 O O . TRP A 1 99 ? 3.045 5.073 1.277 1.00 96.12 99 TRP A O 1
ATOM 787 N N . ALA A 1 100 ? 1.714 6.488 2.397 1.00 95.69 100 ALA A N 1
ATOM 788 C CA . ALA A 1 100 ? 2.785 7.401 2.796 1.00 95.69 100 ALA A CA 1
ATOM 789 C C . ALA A 1 100 ? 3.864 6.730 3.671 1.00 95.69 100 ALA A C 1
ATOM 791 O O . ALA A 1 100 ? 4.996 7.203 3.723 1.00 95.69 100 ALA A O 1
ATOM 792 N N . SER A 1 101 ? 3.526 5.629 4.351 1.00 93.12 101 SER A N 1
ATOM 793 C CA . SER A 1 101 ? 4.476 4.838 5.145 1.00 93.12 101 SER A CA 1
ATOM 794 C C . SER A 1 101 ? 5.292 3.829 4.327 1.00 93.12 101 SER A C 1
ATOM 796 O O . SER A 1 101 ? 6.250 3.255 4.849 1.00 93.12 101 SER A O 1
ATOM 798 N N . VAL A 1 102 ? 4.934 3.594 3.059 1.00 93.12 102 VAL A N 1
ATOM 799 C CA . VAL A 1 102 ? 5.702 2.720 2.167 1.00 93.12 102 VAL A CA 1
ATOM 800 C C . VAL A 1 102 ? 7.009 3.415 1.794 1.00 93.12 102 VAL A C 1
ATOM 802 O O . VAL A 1 102 ? 7.011 4.472 1.172 1.00 93.12 102 VAL A O 1
ATOM 805 N N . SER A 1 103 ? 8.141 2.815 2.164 1.00 92.62 103 SER A N 1
ATOM 806 C CA . SER A 1 103 ? 9.455 3.391 1.881 1.00 92.62 103 SER A CA 1
ATOM 807 C C . SER A 1 103 ? 9.889 3.172 0.431 1.00 92.62 103 SER A C 1
ATOM 809 O O . SER A 1 103 ? 9.576 2.149 -0.182 1.00 92.62 103 SER A O 1
ATOM 811 N N . THR A 1 104 ? 10.705 4.092 -0.089 1.00 90.38 104 THR A N 1
ATOM 812 C CA . THR A 1 104 ? 11.342 3.967 -1.410 1.00 90.38 104 THR A CA 1
ATOM 813 C C . THR A 1 104 ? 12.119 2.657 -1.539 1.00 90.38 104 THR A C 1
ATOM 815 O O . THR A 1 104 ? 11.962 1.945 -2.525 1.00 90.38 104 THR A O 1
ATOM 818 N N . LEU A 1 105 ? 12.849 2.260 -0.489 1.00 90.06 105 LEU A N 1
ATOM 819 C CA . LEU A 1 105 ? 13.567 0.984 -0.438 1.00 90.06 105 LEU A CA 1
ATOM 820 C C . LEU A 1 105 ? 12.640 -0.222 -0.668 1.00 90.06 105 LEU A C 1
ATOM 822 O O . LEU A 1 105 ? 13.024 -1.188 -1.326 1.00 90.06 105 LEU A O 1
ATOM 826 N N . LEU A 1 106 ? 11.423 -0.198 -0.112 1.00 91.06 106 LE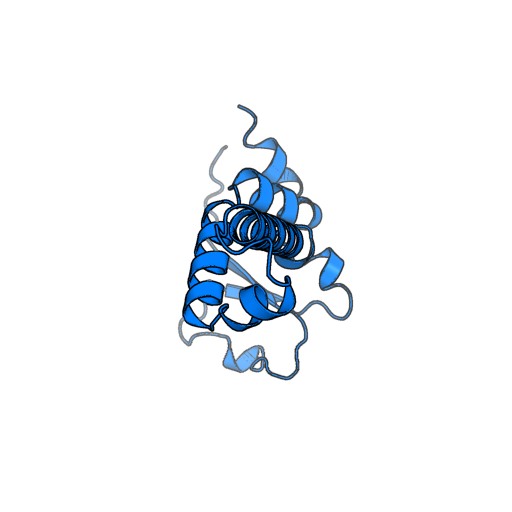U A N 1
ATOM 827 C CA . LEU A 1 106 ? 10.452 -1.275 -0.300 1.00 91.06 106 LEU A CA 1
ATOM 828 C C . LEU A 1 106 ? 9.965 -1.331 -1.746 1.00 91.06 106 LEU A C 1
ATOM 830 O O . LEU A 1 106 ? 9.892 -2.416 -2.327 1.00 91.06 106 LEU A O 1
ATOM 834 N N . ILE A 1 107 ? 9.671 -0.170 -2.331 1.00 89.44 107 ILE A N 1
ATOM 835 C CA . ILE A 1 107 ? 9.268 -0.053 -3.736 1.00 89.44 107 ILE A CA 1
ATOM 836 C C . ILE A 1 107 ? 10.390 -0.584 -4.637 1.00 89.44 107 ILE A C 1
ATOM 838 O O . ILE A 1 107 ? 10.145 -1.469 -5.455 1.00 89.44 107 ILE A O 1
ATOM 842 N N . ASN A 1 108 ? 11.635 -0.165 -4.404 1.00 87.94 108 ASN A N 1
ATOM 843 C CA . ASN A 1 108 ? 12.801 -0.623 -5.161 1.00 87.94 108 ASN A CA 1
ATOM 844 C C . ASN A 1 108 ? 13.003 -2.138 -5.055 1.00 87.94 108 ASN A C 1
ATOM 846 O O . ASN A 1 108 ? 13.190 -2.814 -6.067 1.00 87.94 108 ASN A O 1
ATOM 850 N N . LYS A 1 109 ? 12.884 -2.709 -3.849 1.00 87.62 109 LYS A N 1
ATOM 851 C CA . LYS A 1 109 ? 12.939 -4.168 -3.649 1.00 87.62 109 LYS A CA 1
ATOM 852 C C . LYS A 1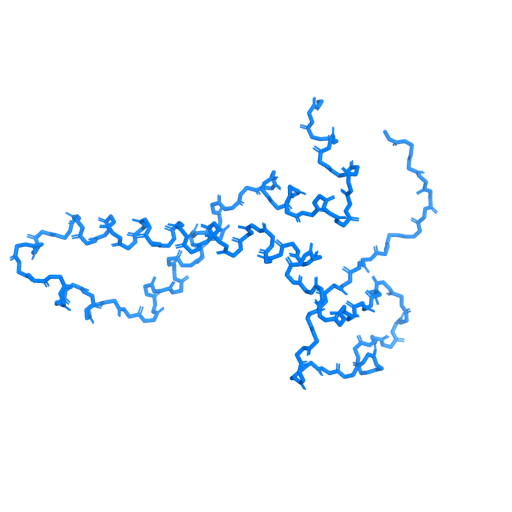 109 ? 11.817 -4.906 -4.374 1.00 87.62 109 LYS A C 1
ATOM 854 O O . LYS A 1 109 ? 12.042 -6.013 -4.855 1.00 87.62 109 LYS A O 1
ATOM 859 N N . SER A 1 110 ? 10.635 -4.306 -4.473 1.00 87.62 110 SER A N 1
ATOM 860 C CA . SER A 1 110 ? 9.502 -4.885 -5.207 1.00 87.62 110 SER A CA 1
ATOM 861 C C . SER A 1 110 ? 9.761 -4.927 -6.717 1.00 87.62 110 SER A C 1
ATOM 863 O O . SER A 1 110 ? 9.249 -5.803 -7.405 1.00 87.62 110 SER A O 1
ATOM 865 N N . CYS A 1 111 ? 10.621 -4.041 -7.225 1.00 84.44 111 CYS A N 1
ATOM 866 C CA . CYS A 1 111 ? 11.078 -4.034 -8.614 1.00 84.44 111 CYS A CA 1
ATOM 867 C C . CYS A 1 111 ? 12.251 -4.990 -8.889 1.00 84.44 111 CYS A C 1
ATOM 869 O O . CYS A 1 111 ? 12.690 -5.066 -10.033 1.00 84.44 111 CYS A O 1
ATOM 871 N N . LYS A 1 112 ? 12.770 -5.737 -7.901 1.00 84.00 112 LYS A N 1
ATOM 872 C CA . LYS A 1 112 ? 13.998 -6.545 -8.058 1.00 84.00 112 LYS A CA 1
ATOM 873 C C . LYS A 1 112 ? 13.932 -7.560 -9.201 1.00 84.00 112 LYS A C 1
ATOM 875 O O . LYS A 1 112 ? 14.934 -7.794 -9.865 1.00 84.00 112 LYS A O 1
ATOM 880 N N . ILE A 1 113 ? 12.771 -8.179 -9.418 1.00 81.06 113 ILE A N 1
ATOM 881 C CA . ILE A 1 113 ? 12.595 -9.178 -10.484 1.00 81.06 113 ILE A CA 1
ATOM 882 C C . ILE A 1 113 ? 12.685 -8.519 -11.867 1.00 81.06 113 ILE A C 1
ATOM 884 O O . ILE A 1 113 ? 13.264 -9.089 -12.786 1.00 81.06 113 ILE A O 1
ATOM 888 N N . LEU A 1 114 ? 12.151 -7.304 -11.999 1.00 78.50 114 LEU A N 1
ATOM 889 C CA . LEU A 1 114 ? 12.168 -6.519 -13.232 1.00 78.50 114 LEU A CA 1
ATOM 890 C C . LEU A 1 114 ? 13.514 -5.845 -13.495 1.00 78.50 114 LEU A C 1
ATOM 892 O O . LEU A 1 114 ? 13.984 -5.813 -14.629 1.00 78.50 114 LEU A O 1
ATOM 896 N N . LEU A 1 115 ? 14.108 -5.272 -12.451 1.00 79.88 115 LEU A N 1
ATOM 897 C CA . LEU A 1 115 ? 15.314 -4.457 -12.509 1.00 79.88 115 LEU A CA 1
A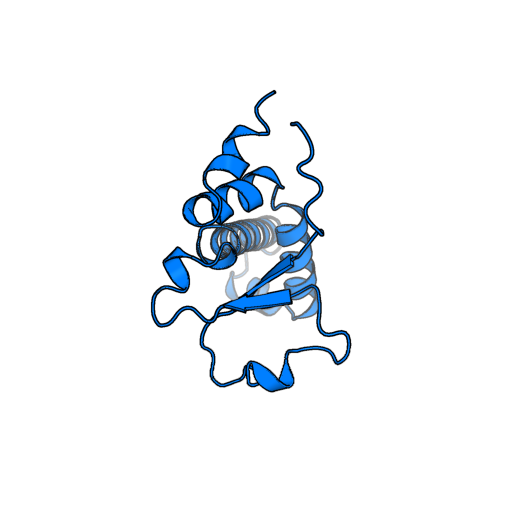TOM 898 C C . LEU A 1 115 ? 16.277 -4.902 -11.395 1.00 79.88 115 LEU A C 1
ATOM 900 O O . LEU A 1 115 ? 16.390 -4.227 -10.368 1.00 79.88 115 LEU A O 1
ATOM 904 N N . PRO A 1 116 ? 16.997 -6.027 -11.576 1.00 74.62 116 PRO A N 1
ATOM 905 C CA . PRO A 1 116 ? 17.869 -6.587 -10.540 1.00 74.62 116 PRO A CA 1
ATOM 906 C C . PRO A 1 116 ? 18.923 -5.597 -10.031 1.00 74.62 116 PRO A C 1
ATOM 908 O O . PRO A 1 116 ? 19.185 -5.536 -8.834 1.00 74.62 116 PRO A O 1
ATOM 911 N N . ASN A 1 117 ? 19.452 -4.762 -10.929 1.00 72.38 117 ASN A N 1
ATOM 912 C CA . ASN A 1 117 ? 20.514 -3.794 -10.641 1.00 72.38 117 ASN A CA 1
ATOM 913 C C . ASN A 1 117 ? 20.026 -2.538 -9.894 1.00 72.38 117 ASN A C 1
ATOM 915 O O . ASN A 1 117 ? 20.840 -1.705 -9.508 1.00 72.38 117 ASN A O 1
ATOM 919 N N . PHE A 1 118 ? 18.712 -2.365 -9.713 1.00 66.69 118 PHE A N 1
ATOM 920 C CA . PHE A 1 118 ? 18.136 -1.177 -9.072 1.00 66.69 118 PHE A CA 1
ATOM 921 C C . PHE A 1 118 ? 18.218 -1.234 -7.539 1.00 66.69 118 PHE A C 1
ATOM 923 O O . PHE A 1 118 ? 18.167 -0.207 -6.874 1.00 66.69 118 PHE A O 1
ATOM 930 N N . VAL A 1 119 ? 18.348 -2.436 -6.970 1.00 60.12 119 VAL A N 1
ATOM 931 C CA . VAL A 1 119 ? 18.323 -2.658 -5.514 1.00 60.12 119 VAL A CA 1
ATOM 932 C C . VAL A 1 119 ? 19.690 -2.425 -4.863 1.00 60.12 119 VAL A C 1
ATOM 934 O O . VAL A 1 119 ? 19.751 -2.055 -3.694 1.00 60.12 119 VAL A O 1
ATOM 937 N N . ASP A 1 120 ? 20.778 -2.591 -5.616 1.00 55.91 120 ASP A N 1
ATOM 938 C CA . ASP A 1 120 ? 22.149 -2.471 -5.101 1.00 55.91 120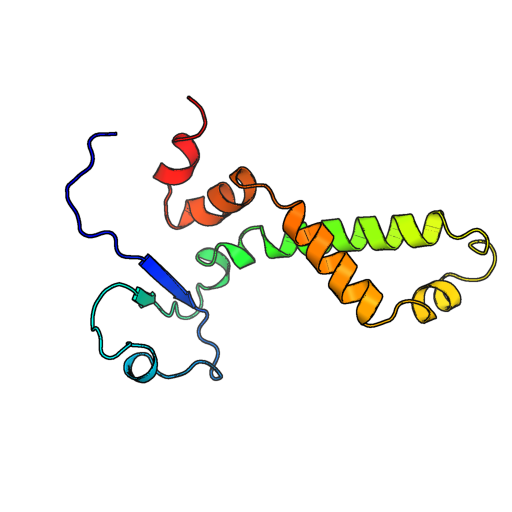 ASP A CA 1
ATOM 939 C C . ASP A 1 120 ? 22.694 -1.030 -5.168 1.00 55.91 120 ASP A C 1
ATOM 941 O O . ASP A 1 120 ? 23.748 -0.734 -4.611 1.00 55.91 120 ASP A O 1
ATOM 945 N N . ALA A 1 121 ? 21.968 -0.114 -5.819 1.00 53.91 121 ALA A N 1
ATOM 946 C CA . ALA A 1 121 ? 22.387 1.273 -6.027 1.00 53.91 121 ALA A CA 1
ATOM 947 C C . ALA A 1 121 ? 22.159 2.199 -4.811 1.00 53.91 121 ALA A C 1
ATOM 949 O O . ALA A 1 121 ? 22.677 3.310 -4.800 1.00 53.91 121 ALA A O 1
ATOM 950 N N . GLU A 1 122 ? 21.414 1.761 -3.788 1.00 50.62 122 GLU A N 1
ATOM 951 C CA . GLU A 1 122 ? 21.082 2.567 -2.593 1.00 50.62 122 GLU A CA 1
ATOM 952 C C . GLU A 1 122 ? 21.915 2.212 -1.341 1.00 50.62 122 GLU A C 1
ATOM 954 O O . GLU A 1 122 ? 21.611 2.683 -0.246 1.00 50.62 122 GLU A O 1
ATOM 959 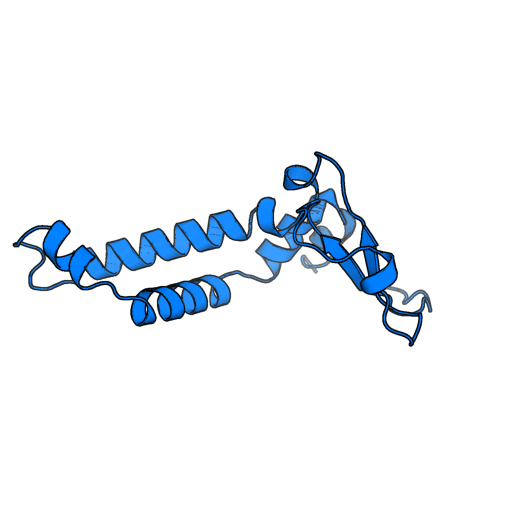N N . VAL A 1 123 ? 22.962 1.384 -1.468 1.00 41.69 123 VAL A N 1
ATOM 960 C CA . VAL A 1 123 ? 23.850 0.991 -0.346 1.00 41.69 123 VAL A CA 1
ATOM 961 C C . VAL A 1 123 ? 25.207 1.722 -0.394 1.00 41.69 123 VAL A C 1
ATOM 963 O O . VAL A 1 123 ? 26.192 1.242 0.161 1.00 41.69 123 VAL A O 1
ATOM 966 N N . GLN A 1 124 ? 25.283 2.899 -1.026 1.00 33.78 124 GLN A N 1
ATOM 967 C CA . GLN A 1 124 ? 26.497 3.726 -1.027 1.00 33.78 124 GLN A CA 1
ATOM 968 C C . GLN A 1 124 ? 26.239 5.160 -0.574 1.00 33.78 124 GLN A C 1
ATOM 970 O O . GLN A 1 124 ? 25.242 5.754 -1.037 1.00 33.78 124 GLN A O 1
#

Radius of gyration: 20.08 Å; chains: 1; bounding box: 48×27×57 Å

InterPro domains:
  IPR004875 DDE superfamily endonuclease domain [PF03184] (7-108)

Foldseek 3Di:
DPDPPDPAADEDEDEPDPPDDDPVVPQDPVRTHYDYDHDPPCCCVQPLCNQPVVVQLVVQLVVVLVVQLVPPPVVVPDPVVSVVPDDPVNVVVSSVVSNVPQDPLSSQVSNCSVPVPSNVPPPD